Protein AF-A0A6G1YQ98-F1 (afdb_monomer)

Foldseek 3Di:
DDPLAQKDWDWDWDDWDDDPPDIDTDTDTDDMDGDPVRDDDD

pLDDT: mean 96.87, std 1.78, range [90.94, 98.44]

Secondary structure (DSSP, 8-state):
--TT-SEEEEEEEEEEEEETTEEEEEEEEEEEEE-TTSPPP-

Nearest PDB structures (foldseek):
  4hx6-assembly4_H  TM=9.679E-01  e=1.412E-01  Streptomyces globisporus
  2nr4-assembly1_A  TM=7.223E-01  e=3.085E+00  Methanosarcina mazei

Structure (mmCIF, N/CA/C/O backbone):
data_AF-A0A6G1YQ98-F1
#
_entry.id   AF-A0A6G1YQ98-F1
#
loop_
_atom_site.group_PDB
_atom_site.id
_atom_site.type_symbol
_atom_site.label_atom_id
_atom_site.label_alt_id
_atom_site.label_comp_id
_atom_site.label_asym_id
_atom_site.label_entity_id
_atom_site.label_seq_id
_atom_site.pdbx_PDB_ins_code
_atom_site.Cartn_x
_atom_site.Cartn_y
_atom_site.Cartn_z
_atom_site.occupancy
_atom_site.B_iso_or_equiv
_atom_site.auth_seq_id
_atom_site.auth_comp_id
_atom_site.auth_asym_id
_ato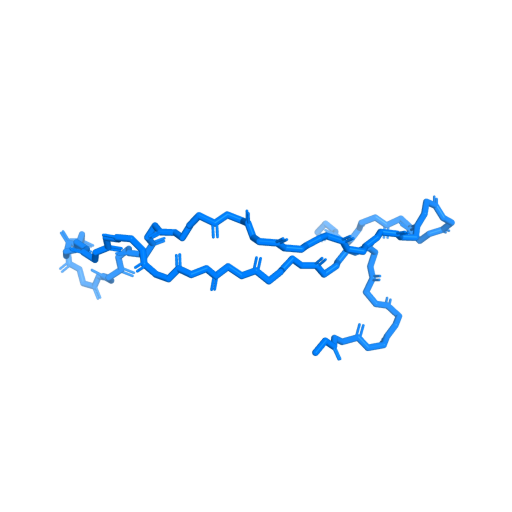m_site.auth_atom_id
_atom_site.pdbx_PDB_model_num
ATOM 1 N N . MET A 1 1 ? 1.793 8.318 -5.999 1.00 92.00 1 MET A N 1
ATOM 2 C CA . MET A 1 1 ? 2.530 7.231 -6.679 1.00 92.00 1 MET A CA 1
ATOM 3 C C . MET A 1 1 ? 3.920 7.695 -7.080 1.00 92.00 1 MET A C 1
ATOM 5 O O . MET A 1 1 ? 4.062 8.811 -7.578 1.00 92.00 1 MET A O 1
ATOM 9 N N . ILE A 1 2 ? 4.936 6.871 -6.838 1.00 94.88 2 ILE A N 1
ATOM 10 C CA . ILE A 1 2 ? 6.336 7.151 -7.170 1.00 94.88 2 ILE A CA 1
ATOM 11 C C . ILE A 1 2 ? 6.605 6.734 -8.620 1.00 94.88 2 ILE A C 1
ATOM 13 O O . ILE A 1 2 ? 6.354 5.592 -9.009 1.00 94.88 2 ILE A O 1
ATOM 17 N N . LYS A 1 3 ? 7.122 7.669 -9.427 1.00 94.81 3 LYS A N 1
ATOM 18 C CA . LYS A 1 3 ? 7.550 7.392 -10.806 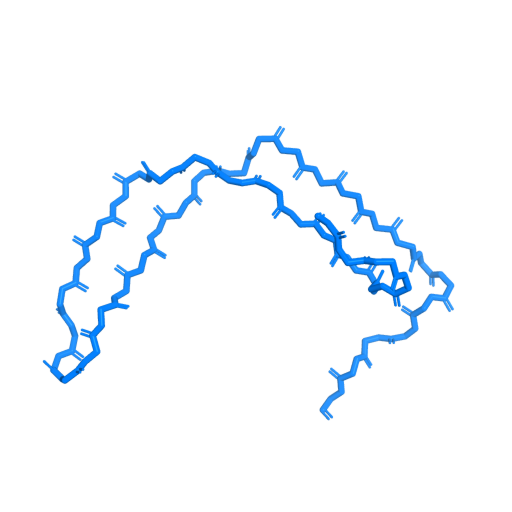1.00 94.81 3 LYS A CA 1
ATOM 19 C C . LYS A 1 3 ? 8.830 6.556 -10.791 1.00 94.81 3 LYS A C 1
ATOM 21 O O . LYS A 1 3 ? 9.765 6.901 -10.076 1.00 94.81 3 LYS A O 1
ATOM 26 N N . GLY A 1 4 ? 8.873 5.496 -11.596 1.00 94.56 4 GLY A N 1
ATOM 27 C CA . GLY A 1 4 ? 10.016 4.578 -11.662 1.00 94.56 4 GLY A CA 1
ATOM 28 C C . GLY A 1 4 ? 10.089 3.562 -10.516 1.00 94.56 4 GLY A C 1
ATOM 29 O O . GLY A 1 4 ? 11.085 2.857 -10.403 1.00 94.56 4 GLY A O 1
ATOM 30 N N . ALA A 1 5 ? 9.061 3.472 -9.666 1.00 95.94 5 ALA A N 1
ATOM 31 C CA . ALA A 1 5 ? 8.936 2.355 -8.736 1.00 95.94 5 ALA A CA 1
ATOM 32 C C . ALA A 1 5 ? 8.514 1.086 -9.490 1.00 95.94 5 ALA A C 1
ATOM 34 O O . ALA A 1 5 ? 7.661 1.156 -10.372 1.00 95.94 5 ALA A O 1
ATOM 35 N N . ALA A 1 6 ? 9.064 -0.069 -9.100 1.00 97.44 6 ALA A N 1
ATOM 36 C CA . ALA A 1 6 ? 8.665 -1.366 -9.655 1.00 97.44 6 ALA A CA 1
ATOM 37 C C . ALA A 1 6 ? 7.179 -1.675 -9.404 1.00 97.44 6 ALA A C 1
ATOM 39 O O . ALA A 1 6 ? 6.526 -2.331 -10.209 1.00 97.44 6 ALA A O 1
ATOM 40 N N . MET A 1 7 ? 6.634 -1.171 -8.293 1.00 97.50 7 MET A N 1
ATOM 41 C CA . MET A 1 7 ? 5.225 -1.292 -7.949 1.00 97.50 7 MET A CA 1
ATOM 42 C C . MET A 1 7 ? 4.777 -0.091 -7.120 1.00 97.50 7 MET A C 1
ATOM 44 O O . MET A 1 7 ? 5.507 0.383 -6.249 1.00 97.50 7 MET A O 1
ATOM 48 N N . ASN A 1 8 ? 3.554 0.367 -7.357 1.00 98.06 8 ASN A N 1
ATOM 49 C CA . ASN A 1 8 ? 2.810 1.187 -6.418 1.00 98.06 8 ASN A CA 1
ATOM 50 C C . ASN A 1 8 ? 1.486 0.487 -6.085 1.00 98.06 8 ASN A C 1
ATOM 52 O O . ASN A 1 8 ? 0.812 -0.016 -6.985 1.00 98.06 8 ASN A O 1
ATOM 56 N N . ALA A 1 9 ? 1.098 0.512 -4.813 1.00 98.00 9 ALA A N 1
ATOM 57 C CA . ALA A 1 9 ? -0.192 0.021 -4.346 1.00 98.00 9 ALA A CA 1
ATOM 58 C C . ALA A 1 9 ? -0.899 1.129 -3.562 1.00 98.00 9 ALA A C 1
ATOM 60 O O . ALA A 1 9 ? -0.290 1.764 -2.697 1.00 98.00 9 ALA A O 1
ATOM 61 N N . GLU A 1 10 ? -2.163 1.368 -3.890 1.00 98.25 10 GLU A N 1
ATOM 62 C CA . GLU A 1 10 ? -3.051 2.240 -3.131 1.00 98.25 10 GLU A CA 1
ATOM 63 C C . GLU A 1 10 ? -3.928 1.387 -2.217 1.00 98.25 10 GLU A C 1
ATOM 65 O O . GLU A 1 10 ? -4.428 0.336 -2.628 1.00 98.25 10 GLU A O 1
ATOM 70 N N . CYS A 1 11 ? -4.089 1.827 -0.969 1.00 98.44 11 CYS A N 1
ATOM 71 C CA . CYS A 1 11 ? -4.811 1.077 0.048 1.00 98.44 11 CYS A CA 1
ATOM 72 C C . CYS A 1 11 ? -5.752 1.978 0.850 1.00 98.44 11 CYS A C 1
ATOM 74 O O . CYS A 1 11 ? -5.408 3.113 1.182 1.00 98.44 11 CYS A O 1
ATOM 76 N N . THR A 1 12 ? -6.888 1.420 1.268 1.00 98.38 12 THR A N 1
ATOM 77 C CA . THR A 1 12 ? -7.732 1.995 2.325 1.00 98.38 12 THR A CA 1
ATOM 78 C C . THR A 1 12 ? -7.314 1.422 3.678 1.00 98.38 12 THR A C 1
ATOM 80 O O . THR A 1 12 ? -7.160 0.210 3.821 1.00 98.38 12 THR A O 1
ATOM 83 N N . LEU A 1 13 ? -7.113 2.274 4.690 1.00 98.19 13 LEU A N 1
ATOM 84 C CA . LEU A 1 13 ? -6.716 1.830 6.030 1.00 98.19 13 LEU A CA 1
ATOM 85 C C . LEU A 1 13 ? -7.845 1.026 6.695 1.00 98.19 13 LEU A C 1
ATOM 87 O O . LEU A 1 13 ? -8.918 1.568 6.951 1.00 98.19 13 LEU A O 1
ATOM 91 N N . GLY A 1 14 ? -7.582 -0.246 7.005 1.00 97.62 14 GLY A N 1
ATOM 92 C CA . GLY A 1 14 ? -8.534 -1.138 7.672 1.00 97.62 14 GLY A CA 1
ATOM 93 C C . GLY A 1 14 ? -8.265 -1.325 9.166 1.00 97.62 14 GLY A C 1
ATOM 94 O O . GLY A 1 14 ? -9.205 -1.455 9.950 1.00 97.62 14 GLY A O 1
ATOM 95 N N . LYS A 1 15 ? -6.993 -1.333 9.587 1.00 97.81 15 LYS A N 1
ATOM 96 C CA . LYS A 1 15 ? -6.608 -1.556 10.989 1.00 97.81 15 LYS A CA 1
ATOM 97 C C . LYS A 1 15 ? -5.332 -0.809 11.357 1.00 97.81 15 LYS A C 1
ATOM 99 O O . LYS A 1 15 ? -4.419 -0.699 10.542 1.00 97.81 15 LYS A O 1
ATOM 104 N N . GLN A 1 16 ? -5.253 -0.388 12.612 1.00 98.00 16 GLN A N 1
ATOM 105 C CA . GLN A 1 16 ? -4.045 0.133 13.241 1.00 98.00 16 GLN A CA 1
ATOM 106 C C . GLN A 1 16 ? -3.806 -0.613 14.559 1.00 98.00 16 GLN A C 1
ATOM 108 O O . GLN A 1 16 ? -4.749 -0.799 15.327 1.00 98.00 16 GLN A O 1
ATOM 113 N N . GLU A 1 17 ? -2.569 -1.034 14.823 1.00 98.12 17 GLU A N 1
ATOM 114 C CA . GLU A 1 17 ? -2.176 -1.720 16.063 1.00 98.12 17 GLU A CA 1
ATOM 115 C C . GLU A 1 17 ? -0.821 -1.227 16.571 1.00 98.12 17 GLU A C 1
ATOM 117 O O . GLU A 1 17 ? 0.101 -1.033 15.785 1.00 98.12 17 GLU A O 1
ATOM 122 N N . GLU A 1 18 ? -0.678 -1.060 17.884 1.00 97.88 18 GLU A N 1
ATOM 123 C CA . GLU A 1 18 ? 0.621 -0.800 18.513 1.00 97.88 18 GLU A CA 1
ATOM 124 C C . GLU A 1 18 ? 1.408 -2.109 18.670 1.00 97.88 18 GLU A C 1
ATOM 126 O O . GLU A 1 18 ? 0.882 -3.115 19.150 1.00 97.88 18 GLU A O 1
ATOM 131 N N . LEU A 1 19 ? 2.681 -2.094 18.277 1.00 97.38 19 LEU A N 1
ATOM 132 C CA . LEU A 1 19 ? 3.623 -3.205 18.394 1.00 97.38 19 LEU A CA 1
ATOM 133 C C . LEU A 1 19 ? 4.912 -2.700 19.052 1.00 97.38 19 LEU A C 1
ATOM 135 O O . LEU A 1 19 ? 5.863 -2.312 18.375 1.00 97.38 19 LEU A O 1
ATOM 139 N N . GLY A 1 20 ? 4.941 -2.696 20.386 1.00 96.56 20 GLY A N 1
ATOM 140 C CA . GLY A 1 20 ? 6.067 -2.150 21.145 1.00 96.56 20 GLY A CA 1
ATOM 141 C C . GLY A 1 20 ? 6.173 -0.635 20.965 1.00 96.56 20 GLY A C 1
ATOM 142 O O . GLY A 1 20 ? 5.278 0.095 21.373 1.00 96.56 20 GLY A O 1
ATOM 143 N N . ASP A 1 21 ? 7.265 -0.171 20.364 1.00 98.19 21 ASP A N 1
ATOM 144 C CA . ASP A 1 21 ? 7.520 1.235 20.021 1.00 98.19 21 ASP A CA 1
ATOM 145 C C . ASP A 1 21 ? 7.094 1.608 18.586 1.00 98.19 21 ASP A C 1
ATOM 147 O O . ASP A 1 21 ? 7.301 2.741 18.151 1.00 98.19 21 ASP A O 1
ATOM 151 N N . HIS A 1 22 ? 6.486 0.674 17.852 1.00 98.00 22 HIS A N 1
ATOM 152 C CA . HIS A 1 22 ? 5.998 0.879 16.491 1.00 98.00 22 HIS A CA 1
ATOM 153 C C . HIS A 1 22 ? 4.472 0.829 16.416 1.00 98.00 22 HIS A C 1
ATOM 155 O O . HIS A 1 22 ? 3.786 0.305 17.293 1.00 98.00 22 HIS A O 1
ATOM 161 N N . ILE A 1 23 ? 3.940 1.330 15.303 1.00 98.19 23 ILE A N 1
ATOM 162 C CA . ILE A 1 23 ? 2.535 1.187 14.931 1.00 98.19 23 ILE A CA 1
ATOM 163 C C . ILE A 1 23 ? 2.475 0.430 13.605 1.00 98.19 23 ILE A C 1
ATOM 165 O O . ILE A 1 23 ? 3.075 0.846 12.613 1.00 98.19 23 ILE A O 1
ATOM 169 N N . MET A 1 24 ? 1.741 -0.677 13.587 1.00 97.94 24 MET A N 1
ATOM 170 C CA . MET A 1 24 ? 1.409 -1.418 12.380 1.00 97.94 24 MET A CA 1
ATOM 171 C C . MET A 1 24 ? 0.112 -0.885 11.779 1.00 97.94 24 MET A C 1
ATOM 173 O O . M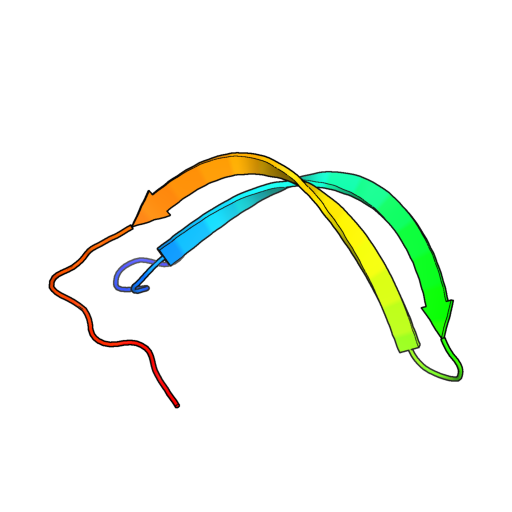ET A 1 24 ? -0.886 -0.704 12.476 1.00 97.94 24 MET A O 1
ATOM 177 N N . PHE A 1 25 ? 0.117 -0.710 10.461 1.00 98.25 25 PHE A N 1
ATOM 178 C CA . PHE A 1 25 ? -1.060 -0.360 9.677 1.00 98.25 25 PHE A CA 1
ATOM 179 C C . PHE A 1 25 ? -1.383 -1.508 8.723 1.00 98.25 25 PHE A C 1
ATOM 181 O O . PHE A 1 25 ? -0.514 -1.968 7.983 1.00 98.25 25 PHE A O 1
ATOM 188 N N . VAL A 1 26 ? -2.634 -1.958 8.729 1.00 97.94 26 VAL A N 1
ATOM 189 C CA . VAL A 1 26 ? -3.151 -2.945 7.776 1.00 97.94 26 VAL A CA 1
ATOM 190 C C . VAL A 1 26 ? -4.105 -2.222 6.838 1.00 97.94 26 VAL A C 1
ATOM 192 O O . VAL A 1 26 ? -5.121 -1.680 7.278 1.00 97.94 26 VAL A O 1
ATOM 195 N N . GLY A 1 27 ? -3.764 -2.191 5.552 1.00 98.00 27 GLY A N 1
ATOM 196 C CA . GLY A 1 27 ? -4.583 -1.591 4.503 1.00 98.00 27 GLY A CA 1
ATOM 197 C C . GLY A 1 27 ? -5.139 -2.640 3.544 1.00 98.00 27 GLY A C 1
ATOM 198 O O . GLY A 1 27 ? -4.442 -3.592 3.201 1.00 98.00 27 GLY A O 1
ATOM 199 N N . GLU A 1 28 ? -6.379 -2.450 3.105 1.00 98.31 28 GLU A N 1
ATOM 200 C CA . GLU A 1 28 ? -6.980 -3.204 2.003 1.00 98.31 28 GLU A CA 1
ATOM 201 C C . GLU A 1 28 ? -6.608 -2.537 0.677 1.00 98.31 28 GLU A C 1
ATOM 203 O O . GLU A 1 28 ? -6.763 -1.324 0.530 1.00 98.31 28 GLU A O 1
ATOM 208 N N . VAL A 1 29 ? -6.095 -3.315 -0.275 1.00 98.06 29 VAL A N 1
ATOM 209 C CA . VAL A 1 29 ? -5.622 -2.793 -1.562 1.00 98.06 29 VAL A CA 1
ATOM 210 C C . VAL A 1 29 ? -6.807 -2.427 -2.450 1.00 98.06 29 VAL A C 1
ATOM 212 O O . VAL A 1 29 ? -7.665 -3.265 -2.717 1.00 98.06 29 VAL A O 1
ATOM 215 N N . THR A 1 30 ? -6.823 -1.195 -2.950 1.00 98.31 30 THR A N 1
ATOM 216 C CA . THR A 1 30 ? -7.856 -0.696 -3.869 1.00 98.31 3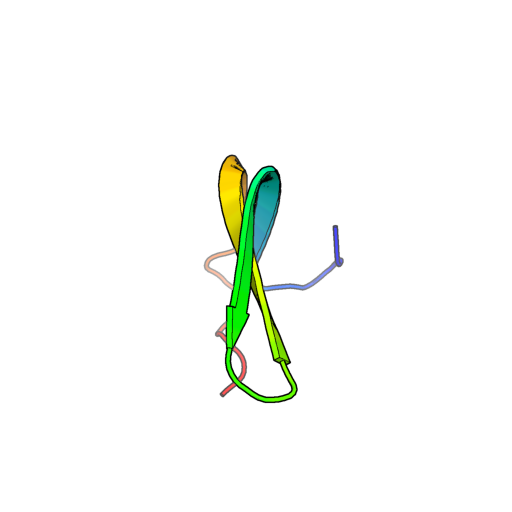0 THR A CA 1
ATOM 217 C C . THR A 1 30 ? -7.360 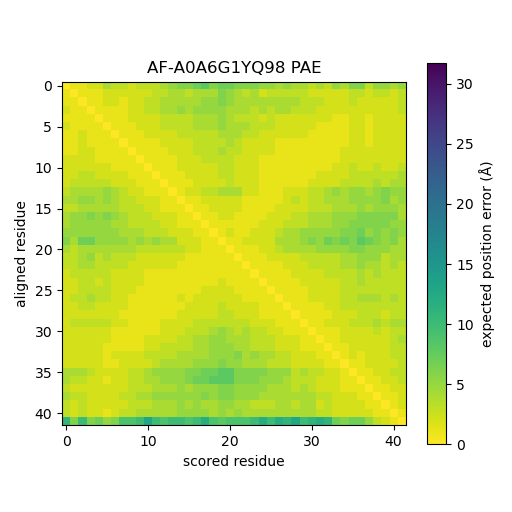-0.600 -5.306 1.00 98.31 30 THR A C 1
ATOM 219 O O . THR A 1 30 ? -8.137 -0.817 -6.232 1.00 98.31 30 THR A O 1
ATOM 222 N N . GLU A 1 31 ? -6.071 -0.314 -5.508 1.00 98.19 31 GLU A N 1
ATOM 223 C CA . GLU A 1 31 ? -5.457 -0.231 -6.836 1.00 98.19 31 GLU A CA 1
ATOM 224 C C . GLU A 1 31 ? -3.992 -0.683 -6.794 1.00 98.19 31 GLU A C 1
ATOM 226 O O . GLU A 1 31 ? -3.272 -0.434 -5.824 1.00 98.19 31 GLU A O 1
ATOM 231 N N . ILE A 1 32 ? -3.538 -1.339 -7.864 1.00 97.06 32 ILE A N 1
ATOM 232 C CA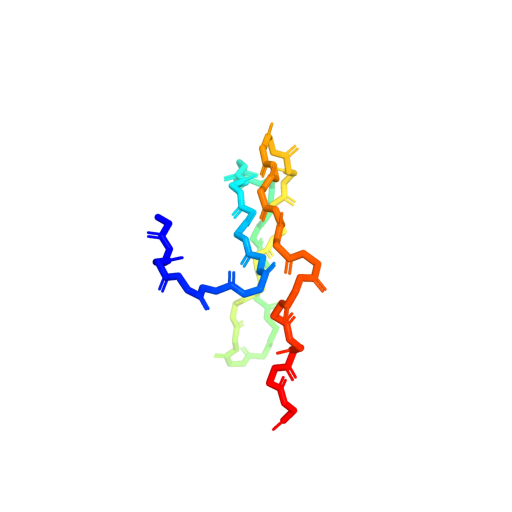 . ILE A 1 32 ? -2.141 -1.735 -8.057 1.00 97.06 32 ILE A CA 1
ATOM 233 C C . ILE A 1 32 ? -1.686 -1.283 -9.441 1.00 97.06 32 ILE A C 1
ATOM 235 O O . ILE A 1 32 ? -2.368 -1.514 -10.438 1.00 97.06 32 ILE A O 1
ATOM 239 N N . SER A 1 33 ? -0.482 -0.718 -9.505 1.00 97.31 33 SER A N 1
ATOM 240 C CA . SER A 1 33 ? 0.271 -0.547 -10.749 1.00 97.31 33 SER A CA 1
ATOM 241 C C . SER A 1 33 ? 1.664 -1.149 -10.582 1.00 97.31 33 SER A C 1
ATOM 243 O O . SER A 1 33 ? 2.340 -0.891 -9.586 1.00 97.31 33 SER A O 1
ATOM 245 N N . ALA A 1 34 ? 2.090 -1.963 -11.543 1.00 96.25 34 ALA A N 1
ATOM 246 C CA . ALA A 1 34 ? 3.393 -2.618 -11.535 1.00 96.25 34 ALA A CA 1
ATOM 247 C C . ALA A 1 34 ? 4.066 -2.494 -12.906 1.00 96.25 34 ALA A C 1
ATOM 249 O O . ALA A 1 34 ? 3.389 -2.528 -13.934 1.00 96.25 34 ALA A O 1
ATOM 250 N N . ASP A 1 35 ? 5.390 -2.353 -12.906 1.00 96.00 35 ASP A N 1
ATOM 251 C CA . ASP A 1 35 ? 6.226 -2.370 -14.106 1.00 96.00 35 ASP A CA 1
ATOM 252 C C . ASP A 1 35 ? 7.202 -3.548 -14.020 1.00 96.00 35 ASP A C 1
ATOM 254 O O . ASP A 1 35 ? 8.203 -3.505 -13.303 1.00 96.00 35 ASP A O 1
ATOM 258 N N . GLU A 1 36 ? 6.905 -4.609 -14.770 1.00 94.00 36 GLU A N 1
ATOM 259 C CA . GLU A 1 36 ? 7.689 -5.851 -14.786 1.00 94.00 36 GLU A CA 1
ATOM 260 C C . GLU A 1 36 ? 9.115 -5.664 -15.334 1.00 94.00 36 GLU A C 1
ATOM 262 O O . GLU A 1 36 ? 9.974 -6.528 -15.142 1.00 94.00 36 GLU A O 1
ATOM 267 N N . ASN A 1 37 ? 9.402 -4.534 -15.991 1.00 97.19 37 ASN A N 1
ATOM 268 C CA . ASN A 1 37 ? 10.734 -4.240 -16.518 1.00 97.19 37 ASN A CA 1
ATOM 269 C C . ASN A 1 37 ? 11.690 -3.704 -15.444 1.00 97.19 37 ASN A C 1
ATOM 271 O O . ASN A 1 37 ? 12.906 -3.672 -15.659 1.00 97.19 37 ASN A O 1
ATOM 275 N N . ILE A 1 38 ? 11.167 -3.281 -14.291 1.00 96.50 38 ILE A N 1
ATOM 276 C CA . ILE A 1 38 ? 11.962 -2.735 -13.194 1.00 96.50 38 ILE A CA 1
ATOM 277 C C . ILE A 1 38 ? 12.176 -3.830 -12.154 1.00 96.50 38 ILE A C 1
ATOM 279 O O . ILE A 1 38 ? 11.247 -4.311 -11.509 1.00 96.50 38 ILE A O 1
ATOM 283 N N . LYS A 1 39 ? 13.439 -4.213 -11.955 1.00 95.06 39 LYS A N 1
ATOM 284 C CA . LYS A 1 39 ? 13.796 -5.166 -10.901 1.00 95.06 39 LYS A CA 1
ATOM 285 C C . LYS A 1 39 ? 13.607 -4.523 -9.517 1.00 95.06 39 LYS A C 1
ATOM 287 O O . LYS A 1 39 ? 13.983 -3.361 -9.354 1.00 95.06 39 LYS A O 1
ATOM 292 N N . PRO A 1 40 ? 13.082 -5.257 -8.518 1.00 95.12 40 PRO A N 1
ATOM 293 C CA . PRO A 1 40 ? 12.974 -4.755 -7.152 1.00 95.12 40 PRO A CA 1
ATOM 294 C C . PRO A 1 40 ? 14.332 -4.344 -6.577 1.00 95.12 40 PRO A C 1
ATOM 296 O O . PRO A 1 40 ? 15.351 -4.982 -6.856 1.00 95.12 40 PRO A O 1
ATOM 299 N N . LEU A 1 41 ? 14.328 -3.299 -5.750 1.00 94.00 41 LEU A N 1
ATOM 300 C CA . LEU A 1 41 ? 15.477 -2.957 -4.918 1.00 94.00 41 LEU A CA 1
ATOM 301 C C . LEU A 1 41 ? 15.540 -3.935 -3.737 1.00 94.00 41 LEU A C 1
ATOM 303 O O . LEU A 1 41 ? 14.506 -4.228 -3.135 1.00 94.00 41 LEU A O 1
ATOM 307 N N . VAL A 1 42 ? 16.742 -4.431 -3.440 1.00 90.94 42 VAL A N 1
ATOM 308 C CA . VAL A 1 42 ? 17.033 -5.322 -2.305 1.00 90.94 42 VAL A CA 1
ATOM 309 C C . VAL A 1 42 ? 17.759 -4.538 -1.227 1.00 90.94 42 VAL A C 1
ATOM 311 O O . VAL A 1 42 ? 18.677 -3.773 -1.602 1.00 90.94 42 VAL A O 1
#

Mean predicted aligned error: 2.76 Å

Sequence (42 aa):
MIKGAAMNAECTLGKQEELGDHIMFVGEVTEISADENIKPLV

Radius of gyration: 13.42 Å; Cα contacts (8 Å, |Δi|>4): 59; chains: 1; bounding box: 26×13×38 Å

Solvent-accessible surface area (backbone atoms only — not comparable to full-atom values): 2872 Å² total; per-residue (Å²): 131,70,86,90,49,38,58,44,74,45,60,50,83,73,46,78,44,80,56,90,96,43,74,49,76,44,58,49,79,76,45,78,50,72,40,90,88,45,77,78,88,130

=== Feature glossary ===
A reading guide for the features in this record.

Start from the sequence.

  · This is the polypeptide sequence — one letter per residue, N-terminus first. Length ranges from 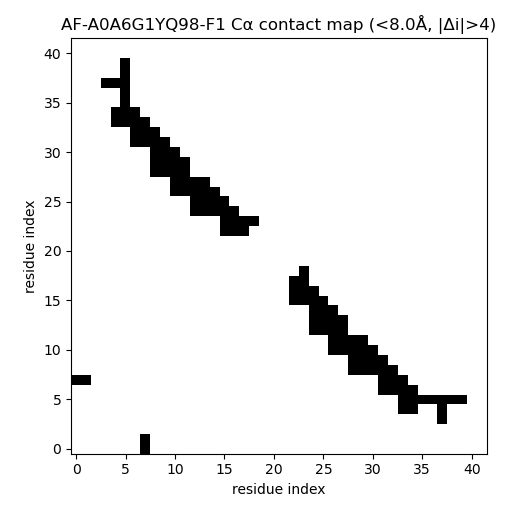a few dozen residues for small domains to over a thousand for large multi-domain proteins.

Fold it, and you get atomic coordinates and the backbone conformation that goes with them.

  · Structure coordinates are given as an mmCIF _atom_site loop: one row per atom with element, residue name, chain id, sequence number, and x/y/z position in Å. Only the four main-chain atoms per residue are included here; side chains are omitted to keep the record compact.

  · Backbone dihedral angles. Every residue except chain termini has a φ (preceding-C → N → Cα → C) and a ψ (N → Cα → C → next-N). They are reported in degrees following the IUPAC sign convention. Secondary structure is essentially a statement about which (φ, ψ) basin each residue occupies.

  · The SS8 string is DSSP's per-residue secondary-structure call. α-helix (H) means an i→i+4 H-bond ladder; β-strand (E) means the residue participates in a β-sheet; 3₁₀ (G) and π (I) are tighter and wider helices; T/S are turns/bends; '-' is loop.

  · SS3 is a coarse helix/strand/coil call (letters a/b/c) made by the P-SEA algorithm from inter-Cα distances and dihedrals. It is less detailed than DSSP but needs only Cα positions.

Summarize the fold with a handful of shape descriptors and a per-residue structural alphabet.

  · Radius of gyration (Rg) is the root-mean-square distance of Cα atoms from their centroid — a single number for overall size and compactness. A globular domain of N residues has Rg ≈ 2.2·N^0.38 Å; an extended or disordered chain has a much larger Rg. The Cα contact count is the number of residue pairs whose Cα atoms are within 8 Å and are more than four positions apart in sequence — a standard proxy for tertiary packing density. The bounding box is the smallest axis-aligned box enclosing all Cα atoms.

  · The Foldseek 3Di string encodes local tertiary geometry as a 20-letter alphabet — one character per residue — derived from the relative positions of nearby Cα atoms. Unlike the amino-acid sequence, 3Di is a direct function of the 3D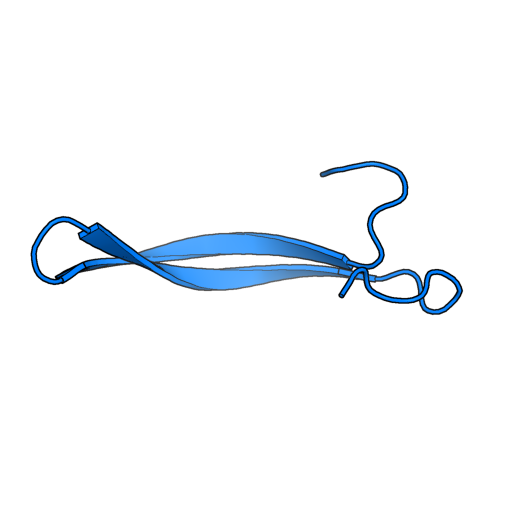 structure, so two proteins with the same fold have similar 3Di strings even at low sequence identity.

  · Solvent-accessible surface area (SASA) is the area in Å² traced out by the centre of a 1.4 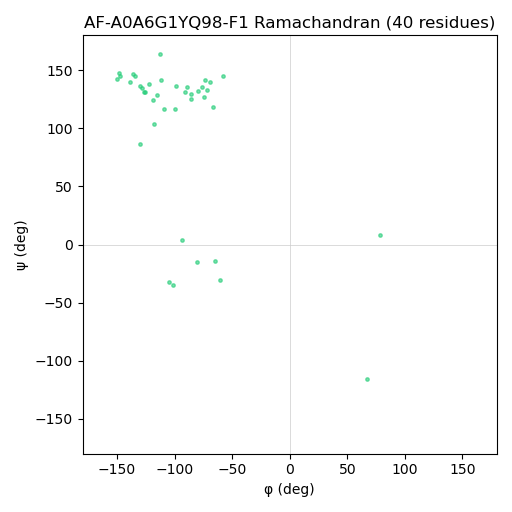Å probe sphere (a water molecule) rolled over the protein's van der Waals surface (Shrake–Rupley / Lee–Richards construction). Buried residues have near-zero SASA; fully exposed residues can exceed 200 Å². The total SASA scales roughly with the number of surface residues.

Ask how reliable the model is.

  · pLDDT (predicted Local Distance Difference Test) is AlphaFold's per-residue confidence score, ranging from 0 to 100. Values above 90 indicate high confidence (typically well-packed cores); 70–90 is confident; 50–70 low confidence; below 50 usually means the region is disordered or the prediction is unreliable there. AlphaFold stores pLDDT in the mmCIF B-factor column.

  · B-factor (Debye–Waller factor) reflects atomic displacement in the crystal lattice. It is an experimental observable (units Å²), not a prediction; low values mean the atom is pinned down, high values mean it moves or is heterogeneous across the crystal.

  · Predicted Aligned Error (PAE) is an AlphaFold confidence matrix: entry (i, j) is the expected error in the position of residue j, in ångströms, when the prediction is superimposed on the true structure at residue i. Low PAE within a block of residues means that block is internally rigid and well-predicted; high PAE between two blocks means their relative placement is uncertain even if each block individually is confident.

Place it in context: what it resembles, what it is annotated as, and how it looks.

  · Nearest PDB neighbors are the top structural matches found by Foldseek when searching this structure against the entire Protein Data Bank. Each hit reports a TM-score (0 to 1; >0.5 almost always implies the same fold) and an E-value. These are *structural* homologs — they may share no detectable sequence similarity.

  · Functional annotations link the protein to curated databases. InterPro entries identify conserved domains and families by matching the sequence against member-database signatures (Pfam, PROSITE, CDD, …). Gene Ontology (GO) terms describe molecular function, biological process, and cellular component in a controlled vocabulary. CATH places the structure in a hierarchical fold classification (Class/Architecture/Topology/Homologous-superfamily). The organism is the source species.

  · Three diagnostic plots accompany the record. The Cα contact map visualizes the tertiary structure as a 2D adjacency matrix (8 Å cutoff, sequence-local contacts suppressed). The Ramachandran plot shows the distribution of backbone (φ, ψ) torsions, with points in the α and β basins reflecting secondary structure content. The PAE plot shows AlphaFold's inter-residue confidence as a color matrix.

  · Six rendered views show the 3D structure from the faces of a cube — i.e. along ±x, ±y, ±z. Rendering representation is drawn randomly per protein from cartoon (secondary-structure ribbons), sticks (backbone bonds), or molecular surface; coloring is either N→C rainbow (blue at the N-terminus through red at the C-terminus) or one color per chain.